Protein AF-A0A435TW73-F1 (afdb_monomer)

pLDDT: mean 95.06, std 5.73, range [57.94, 98.31]

Foldseek 3Di:
DKKWWWWFALDPPDAIKIKIKAADDPDPVRVVVLQVVVSVVVRTPDIDTDDMDDDPDADPDPPRNVNNVCRVVGHTRMDIHHDDD

Secondary structure (DSSP, 8-state):
-EEEEEEEESSTTS--EEEEEEE--SSHHHHHHHHHHHHHHTT-SEEEEEEEEE-SS--SSTTHHHHHHHHHTT--EEEEEEPP-

Structure (mmCIF, N/CA/C/O backbone):
data_AF-A0A435TW73-F1
#
_entry.id   AF-A0A435TW73-F1
#
loop_
_atom_site.group_PDB
_atom_site.id
_atom_site.type_symbol
_atom_site.label_atom_id
_atom_site.label_alt_id
_atom_site.label_comp_id
_atom_site.label_asym_id
_atom_site.label_entity_id
_atom_site.label_seq_id
_atom_site.pdbx_PDB_ins_code
_atom_site.Cartn_x
_atom_site.Cartn_y
_atom_site.Cartn_z
_atom_site.occupancy
_atom_site.B_iso_or_equiv
_atom_site.auth_seq_id
_atom_site.auth_comp_id
_atom_site.auth_asym_id
_atom_site.auth_atom_id
_atom_site.pdbx_PDB_model_num
ATOM 1 N N . VAL A 1 1 ? 4.743 -2.519 -12.170 1.00 95.50 1 VAL A N 1
ATOM 2 C CA . VAL A 1 1 ? 4.112 -1.806 -11.036 1.00 95.50 1 VAL A CA 1
ATOM 3 C C . VAL A 1 1 ? 4.023 -2.802 -9.912 1.00 95.50 1 VAL A C 1
ATOM 5 O O . VAL A 1 1 ? 3.521 -3.895 -10.146 1.00 95.50 1 VAL A O 1
ATOM 8 N N . THR A 1 2 ? 4.536 -2.451 -8.746 1.00 97.75 2 THR A N 1
ATOM 9 C CA . THR A 1 2 ? 4.446 -3.289 -7.555 1.00 97.75 2 THR A CA 1
ATOM 10 C C . THR A 1 2 ? 3.061 -3.111 -6.947 1.00 97.75 2 THR A C 1
ATOM 12 O O . THR A 1 2 ? 2.564 -1.986 -6.845 1.00 97.75 2 THR A O 1
ATOM 15 N N . ILE A 1 3 ? 2.438 -4.217 -6.557 1.00 97.56 3 ILE A N 1
ATOM 16 C CA . ILE A 1 3 ? 1.201 -4.245 -5.787 1.00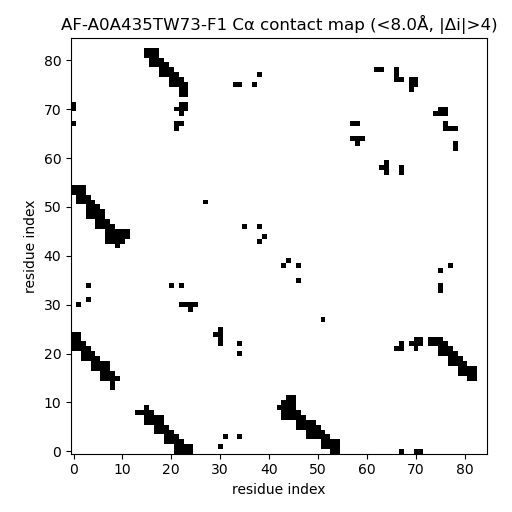 97.56 3 ILE A CA 1
ATOM 17 C C . ILE A 1 3 ? 1.481 -4.838 -4.410 1.00 97.56 3 ILE A C 1
ATOM 19 O O . ILE A 1 3 ? 2.110 -5.888 -4.272 1.00 97.56 3 ILE A O 1
ATOM 23 N N . ILE A 1 4 ? 0.995 -4.154 -3.383 1.00 98.31 4 ILE A N 1
ATOM 24 C CA . ILE A 1 4 ? 1.019 -4.625 -2.006 1.00 98.31 4 ILE A CA 1
ATOM 25 C C . ILE A 1 4 ? -0.423 -4.77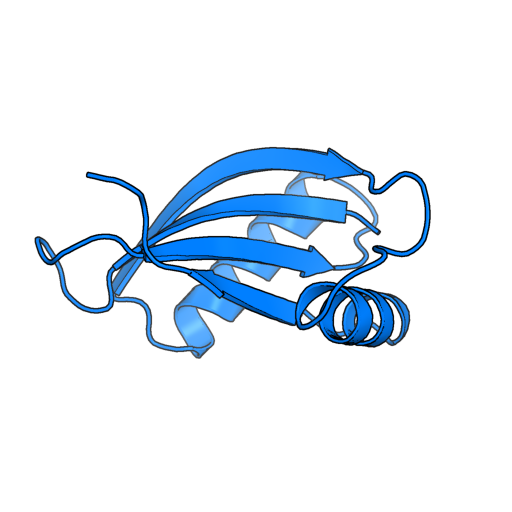7 -1.550 1.00 98.31 4 ILE A C 1
ATOM 27 O O . ILE A 1 4 ? -1.212 -3.840 -1.643 1.00 98.31 4 ILE A O 1
ATOM 31 N N . THR A 1 5 ? -0.766 -5.957 -1.056 1.00 97.69 5 THR A N 1
ATOM 32 C CA . THR A 1 5 ? -2.083 -6.242 -0.486 1.00 97.69 5 THR A CA 1
ATOM 33 C C . THR A 1 5 ? -1.992 -6.264 1.029 1.00 97.69 5 THR A C 1
ATOM 35 O O . THR A 1 5 ? -0.950 -6.605 1.595 1.00 97.69 5 THR A O 1
ATOM 38 N N . GLY A 1 6 ? -3.068 -5.870 1.695 1.00 96.88 6 GLY A N 1
ATOM 39 C CA . GLY A 1 6 ? -3.089 -5.816 3.143 1.00 96.88 6 GLY A CA 1
ATOM 40 C C . GLY A 1 6 ? -4.437 -5.413 3.704 1.00 96.88 6 GLY A C 1
ATOM 41 O O . GLY A 1 6 ? -5.462 -5.393 3.015 1.00 96.88 6 GLY A O 1
ATOM 42 N N . ARG A 1 7 ? -4.410 -5.027 4.975 1.00 96.94 7 ARG A N 1
ATOM 43 C CA . ARG A 1 7 ? -5.552 -4.526 5.733 1.00 96.94 7 ARG A CA 1
ATOM 44 C C . ARG A 1 7 ? -5.186 -3.240 6.457 1.00 96.94 7 ARG A C 1
ATOM 46 O O . ARG A 1 7 ? -4.053 -3.057 6.896 1.00 96.94 7 ARG A O 1
ATOM 53 N N . VAL A 1 8 ? -6.157 -2.346 6.590 1.00 97.38 8 VAL A N 1
ATOM 54 C CA . VAL A 1 8 ? -5.999 -1.056 7.271 1.00 97.38 8 VAL A CA 1
ATOM 55 C C . VAL A 1 8 ? -7.142 -0.800 8.237 1.00 97.38 8 VAL A C 1
ATOM 57 O O . VAL A 1 8 ? -8.267 -1.261 8.044 1.00 97.38 8 VAL A O 1
ATOM 60 N N . TRP A 1 9 ? -6.858 -0.028 9.281 1.00 96.56 9 TRP A N 1
ATOM 61 C CA . TRP A 1 9 ? -7.828 0.346 10.300 1.00 96.56 9 TRP A CA 1
ATOM 62 C C . TRP A 1 9 ? -7.834 1.856 10.475 1.00 96.56 9 TRP A C 1
ATOM 64 O O . TRP A 1 9 ? -6.839 2.452 10.877 1.00 96.56 9 TRP A O 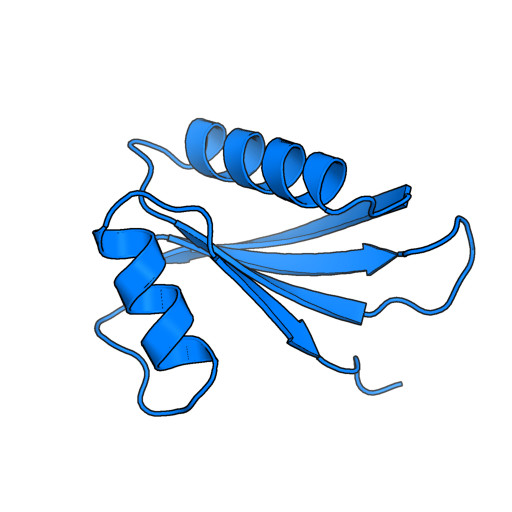1
ATOM 74 N N . LYS A 1 10 ? -8.990 2.493 10.270 1.00 93.62 10 LYS A N 1
ATOM 75 C CA . LYS A 1 10 ? -9.166 3.933 10.552 1.00 93.62 10 LYS A CA 1
ATOM 76 C C . LYS A 1 10 ? -9.092 4.263 12.046 1.00 93.62 10 LYS A C 1
ATOM 78 O O . LYS A 1 10 ? -8.850 5.403 12.426 1.00 93.62 10 LYS A O 1
ATOM 83 N N . LYS A 1 11 ? -9.357 3.279 12.910 1.00 93.50 11 LYS A N 1
ATOM 84 C CA . LYS A 1 11 ? -9.293 3.398 14.371 1.00 93.50 11 LYS A CA 1
ATOM 85 C C . LYS A 1 11 ? -8.796 2.086 14.958 1.00 93.50 11 LYS A C 1
ATOM 87 O O . LYS A 1 11 ? -9.220 1.020 14.517 1.00 93.50 11 LYS A O 1
ATOM 92 N N . LYS A 1 12 ? -7.970 2.179 15.997 1.00 88.62 12 LYS A N 1
ATOM 93 C CA . LYS A 1 12 ? -7.455 1.025 16.737 1.00 88.62 12 LYS A CA 1
ATOM 94 C C . LYS A 1 12 ? -8.589 0.120 17.230 1.00 88.62 12 LYS A C 1
ATOM 96 O O . LYS A 1 12 ? -9.508 0.598 17.896 1.00 88.62 12 LYS A O 1
ATOM 101 N N . GLY A 1 13 ? -8.520 -1.169 16.894 1.00 86.06 13 GLY A N 1
ATOM 102 C CA . GLY A 1 13 ? -9.541 -2.168 17.241 1.00 86.06 13 GLY A CA 1
ATOM 103 C C . GLY A 1 13 ? -10.865 -2.050 16.470 1.00 86.06 13 GLY A C 1
ATOM 104 O O . GLY A 1 13 ? -11.856 -2.653 16.877 1.00 86.06 13 GLY A O 1
ATOM 105 N N . GLY A 1 14 ? -10.912 -1.253 15.396 1.00 90.12 14 GLY A N 1
ATOM 106 C CA . GLY A 1 14 ? -12.077 -1.134 14.514 1.00 90.12 14 GLY A CA 1
ATOM 107 C C . GLY A 1 14 ? -12.219 -2.288 13.512 1.00 90.12 14 GLY A C 1
ATOM 108 O O . GLY A 1 14 ? -11.475 -3.267 13.548 1.00 90.12 14 GLY A O 1
ATOM 109 N N . LYS A 1 15 ? -13.171 -2.151 12.578 1.00 92.38 15 LYS A N 1
ATOM 110 C CA . LYS A 1 15 ? -13.306 -3.070 11.437 1.00 92.38 15 LYS A CA 1
A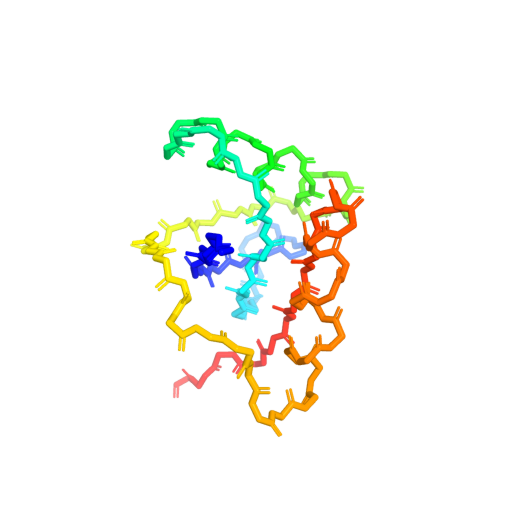TOM 111 C C . LYS A 1 15 ? -12.146 -2.831 10.451 1.00 92.38 15 LYS A C 1
ATOM 113 O O . LYS A 1 15 ? -11.911 -1.664 10.127 1.00 92.38 15 LYS A O 1
ATOM 118 N N . PRO A 1 16 ? -11.453 -3.883 9.979 1.00 94.62 16 PRO A N 1
ATOM 119 C CA . PRO A 1 16 ? -10.473 -3.745 8.909 1.00 94.62 16 PRO A CA 1
ATOM 120 C C . PRO A 1 16 ? -11.145 -3.440 7.567 1.00 94.62 16 PRO A C 1
ATOM 122 O O . PRO A 1 16 ? -12.217 -3.969 7.263 1.00 94.62 16 PRO A O 1
ATOM 125 N N . GLU A 1 17 ? -10.468 -2.643 6.750 1.00 96.31 17 GLU A N 1
ATOM 126 C CA . GLU A 1 17 ? -10.720 -2.494 5.315 1.00 96.31 17 GLU A CA 1
ATOM 127 C C . GLU A 1 17 ? -9.572 -3.176 4.558 1.00 96.31 17 GLU A C 1
ATOM 129 O O . GLU A 1 17 ? -8.418 -3.118 4.988 1.00 96.31 17 GLU A O 1
ATOM 134 N N . GLY A 1 18 ? -9.885 -3.859 3.459 1.00 96.94 18 GLY A N 1
ATOM 135 C CA . GLY A 1 18 ? -8.882 -4.429 2.570 1.00 96.94 18 GLY A CA 1
ATOM 136 C C . GLY A 1 18 ? -8.234 -3.302 1.790 1.00 96.94 18 GLY A C 1
ATOM 137 O O . GLY A 1 18 ? -8.907 -2.330 1.439 1.00 96.94 18 GLY A O 1
ATOM 138 N N . VAL A 1 19 ? -6.933 -3.409 1.545 1.00 97.56 19 VAL A N 1
ATOM 139 C CA . VAL A 1 19 ? -6.194 -2.405 0.789 1.00 97.56 19 VAL A CA 1
ATOM 140 C C . VAL A 1 19 ? -5.310 -3.052 -0.260 1.00 97.56 19 VAL A C 1
ATOM 142 O O . VAL A 1 19 ? -4.622 -4.035 0.011 1.00 97.56 19 VAL A O 1
ATOM 145 N N . HIS A 1 20 ? -5.308 -2.470 -1.454 1.00 98.00 20 HIS A N 1
ATOM 146 C CA . HIS A 1 20 ? -4.264 -2.654 -2.448 1.00 98.00 20 HIS A CA 1
ATOM 147 C C . HIS A 1 20 ? -3.523 -1.332 -2.616 1.00 98.00 20 HIS A C 1
ATOM 149 O O . HIS A 1 20 ? -4.133 -0.303 -2.905 1.00 98.00 20 HIS A O 1
ATOM 155 N N . VAL A 1 21 ? -2.208 -1.363 -2.451 1.00 98.12 21 VAL A N 1
ATOM 156 C CA . VAL A 1 21 ? -1.326 -0.233 -2.722 1.00 98.12 21 VAL A CA 1
ATOM 157 C C . VAL A 1 21 ? -0.565 -0.526 -4.003 1.00 98.12 21 VAL A C 1
ATOM 159 O O . VAL A 1 21 ? 0.096 -1.558 -4.103 1.00 98.12 21 VAL A O 1
ATOM 162 N N . MET A 1 22 ? -0.659 0.370 -4.979 1.00 98.12 22 MET A N 1
ATOM 163 C CA . MET A 1 22 ? 0.067 0.291 -6.242 1.00 98.12 22 MET A CA 1
ATOM 164 C C . MET A 1 22 ? 1.096 1.410 -6.310 1.00 98.12 22 MET A C 1
ATOM 166 O O . MET A 1 22 ? 0.781 2.572 -6.058 1.00 98.12 22 MET A O 1
ATOM 170 N N . LEU A 1 23 ? 2.334 1.054 -6.638 1.00 98.31 23 LEU A N 1
ATOM 171 C CA . LEU A 1 23 ? 3.437 2.000 -6.766 1.00 98.31 23 LEU A CA 1
ATOM 172 C C . LEU A 1 23 ? 4.564 1.434 -7.635 1.00 98.31 23 LEU A C 1
ATOM 174 O O . LEU A 1 23 ? 4.634 0.236 -7.905 1.00 98.31 23 LEU A O 1
ATOM 178 N N . VAL A 1 24 ? 5.482 2.297 -8.058 1.00 97.62 24 VAL A N 1
ATOM 179 C CA . VAL A 1 24 ? 6.764 1.889 -8.651 1.00 97.62 24 VAL A CA 1
ATOM 180 C C . VAL A 1 24 ? 7.876 2.153 -7.647 1.00 97.62 24 VAL A C 1
ATOM 182 O O . VAL A 1 24 ? 8.035 3.284 -7.190 1.00 97.62 24 VAL A O 1
ATOM 185 N N . ALA A 1 25 ? 8.660 1.131 -7.316 1.00 96.50 25 ALA A N 1
ATOM 186 C CA . ALA A 1 25 ? 9.805 1.218 -6.416 1.00 96.50 25 ALA A CA 1
ATOM 187 C C . ALA A 1 25 ? 10.994 0.410 -6.974 1.00 96.50 25 ALA A C 1
ATOM 189 O O . ALA A 1 25 ? 10.780 -0.497 -7.777 1.00 96.50 25 ALA A O 1
ATOM 190 N N . PRO A 1 26 ? 12.242 0.748 -6.597 1.00 95.75 26 PRO A N 1
ATOM 191 C CA . PRO A 1 26 ? 13.431 0.028 -7.063 1.00 95.75 26 PRO A CA 1
ATOM 192 C C . PRO A 1 26 ? 13.596 -1.370 -6.443 1.00 95.75 26 PRO A C 1
ATOM 194 O O . PRO A 1 26 ? 14.294 -2.203 -7.017 1.00 95.75 26 PRO A O 1
ATOM 197 N N . ASP A 1 27 ? 12.980 -1.609 -5.286 1.00 96.44 27 ASP A N 1
ATOM 198 C CA . ASP A 1 27 ? 13.048 -2.845 -4.511 1.00 96.44 27 ASP A CA 1
ATOM 199 C C . ASP A 1 27 ? 11.856 -2.934 -3.542 1.00 96.44 27 ASP A C 1
ATOM 201 O O . ASP A 1 27 ? 11.162 -1.939 -3.289 1.00 96.44 27 ASP A O 1
ATOM 205 N N . ASP A 1 28 ? 11.638 -4.131 -2.997 1.00 97.44 28 ASP A N 1
ATOM 206 C CA . ASP A 1 28 ? 10.527 -4.434 -2.091 1.00 97.44 28 ASP A CA 1
ATOM 207 C C . ASP A 1 28 ? 10.582 -3.616 -0.793 1.00 97.44 28 ASP A C 1
ATOM 209 O O . ASP A 1 28 ? 9.547 -3.137 -0.325 1.00 97.44 28 ASP A O 1
ATOM 213 N N . ASP A 1 29 ? 11.772 -3.384 -0.231 1.00 97.06 29 ASP A N 1
ATOM 214 C CA . ASP A 1 29 ? 11.937 -2.615 1.012 1.00 97.06 29 ASP A CA 1
ATOM 215 C C . ASP A 1 29 ? 11.480 -1.161 0.820 1.00 97.06 29 ASP A C 1
ATOM 217 O O . ASP A 1 29 ? 10.745 -0.592 1.638 1.00 97.06 29 ASP A O 1
ATOM 221 N N . SER A 1 30 ? 11.872 -0.560 -0.303 1.00 97.00 30 SER A N 1
ATOM 222 C CA . SER A 1 30 ? 11.452 0.775 -0.721 1.00 97.00 30 SER A CA 1
ATOM 223 C C . SER A 1 30 ? 9.950 0.831 -1.002 1.00 97.00 30 SER A C 1
ATOM 225 O O . SER A 1 30 ? 9.305 1.829 -0.666 1.00 97.00 30 SER A O 1
ATOM 227 N N . ALA A 1 31 ? 9.379 -0.227 -1.587 1.00 97.75 31 ALA A N 1
ATOM 228 C CA . ALA A 1 31 ? 7.946 -0.327 -1.842 1.00 97.75 31 ALA A CA 1
ATOM 229 C C . ALA A 1 31 ? 7.146 -0.348 -0.529 1.00 97.75 31 ALA A C 1
ATOM 231 O O . ALA A 1 31 ? 6.249 0.474 -0.328 1.00 97.75 31 ALA A O 1
ATOM 232 N N . VAL A 1 32 ? 7.525 -1.234 0.396 1.00 97.44 32 VAL A N 1
ATOM 233 C CA . VAL A 1 32 ? 6.907 -1.372 1.722 1.00 97.44 32 VAL A CA 1
ATOM 234 C C . VAL A 1 32 ? 6.971 -0.057 2.487 1.00 97.44 32 VAL A C 1
ATOM 236 O O . VAL A 1 32 ? 5.956 0.411 3.004 1.00 97.44 32 VAL A O 1
ATOM 239 N N . ARG A 1 33 ? 8.145 0.582 2.524 1.00 97.69 33 ARG A N 1
ATOM 240 C CA . ARG A 1 33 ? 8.320 1.856 3.223 1.00 97.69 33 ARG A CA 1
ATOM 241 C C . ARG A 1 33 ? 7.382 2.934 2.685 1.00 97.69 33 ARG A C 1
ATOM 243 O O . ARG A 1 33 ? 6.685 3.576 3.467 1.00 97.69 33 ARG A O 1
ATOM 250 N N . ARG A 1 34 ? 7.350 3.124 1.364 1.00 98.00 34 ARG A N 1
ATOM 251 C CA . ARG A 1 34 ? 6.507 4.144 0.723 1.00 98.00 34 ARG A CA 1
ATOM 252 C C . ARG A 1 34 ? 5.020 3.871 0.925 1.00 98.00 34 ARG A C 1
ATOM 254 O O . ARG A 1 34 ? 4.262 4.809 1.157 1.00 98.00 34 ARG A O 1
ATOM 261 N N . ALA A 1 35 ? 4.611 2.605 0.875 1.00 98.00 35 ALA A N 1
ATOM 262 C CA . ALA A 1 35 ? 3.236 2.214 1.155 1.00 98.00 35 ALA A CA 1
ATOM 263 C C . ALA A 1 35 ? 2.835 2.568 2.593 1.00 98.00 35 ALA A C 1
ATOM 265 O O . ALA A 1 35 ? 1.822 3.231 2.794 1.00 98.00 35 ALA A O 1
ATOM 266 N N . LEU A 1 36 ? 3.650 2.207 3.590 1.00 97.75 36 LEU A N 1
ATOM 267 C CA . LEU A 1 36 ? 3.376 2.532 4.995 1.00 97.75 36 LEU A CA 1
ATOM 268 C C . LEU A 1 36 ? 3.344 4.045 5.253 1.00 97.75 36 LEU A C 1
ATOM 270 O O . LEU A 1 36 ? 2.456 4.521 5.958 1.00 97.75 36 LEU A O 1
ATOM 274 N N . GLU A 1 37 ? 4.276 4.805 4.671 1.00 97.56 37 GLU A N 1
ATOM 275 C CA . GLU A 1 37 ? 4.299 6.272 4.771 1.00 97.56 37 GLU A CA 1
ATOM 276 C C . GLU A 1 37 ? 3.024 6.895 4.174 1.00 97.56 37 GLU A C 1
ATOM 278 O O . GLU A 1 37 ? 2.421 7.773 4.792 1.00 97.56 37 GLU A O 1
ATOM 283 N N . SER A 1 38 ? 2.571 6.405 3.017 1.00 97.75 38 SER A N 1
ATOM 284 C CA . SER A 1 38 ? 1.345 6.879 2.366 1.00 97.75 38 SER A CA 1
ATOM 285 C C . SER A 1 38 ? 0.089 6.509 3.158 1.00 97.75 38 SER A C 1
ATOM 287 O O . SER A 1 38 ? -0.759 7.367 3.379 1.00 97.75 38 SER A O 1
ATOM 289 N N . LEU A 1 39 ? -0.010 5.279 3.671 1.00 97.25 39 LEU A N 1
ATOM 290 C CA . LEU A 1 39 ? -1.127 4.856 4.523 1.00 97.25 39 LEU A CA 1
ATOM 291 C C . LEU A 1 39 ? -1.202 5.678 5.821 1.00 97.25 39 LEU A C 1
ATOM 293 O O . LEU A 1 39 ? -2.285 6.061 6.263 1.00 97.25 39 LEU A O 1
ATOM 297 N N . ALA A 1 40 ? -0.057 5.998 6.424 1.00 96.44 40 ALA A N 1
ATOM 298 C CA . ALA A 1 40 ? -0.016 6.882 7.583 1.00 96.44 40 ALA A CA 1
ATOM 299 C C . ALA A 1 40 ? -0.457 8.315 7.229 1.00 96.44 40 ALA A C 1
ATOM 301 O O . ALA A 1 40 ? -1.192 8.934 8.000 1.00 96.44 40 ALA A O 1
ATOM 302 N N . ALA A 1 41 ? -0.049 8.833 6.064 1.00 96.88 41 ALA A N 1
ATOM 303 C CA . ALA A 1 41 ? -0.450 10.155 5.579 1.00 96.88 41 ALA A CA 1
ATOM 304 C C . ALA A 1 41 ? -1.959 10.254 5.283 1.00 96.88 41 ALA A C 1
ATOM 306 O O . ALA A 1 41 ? -2.563 11.286 5.568 1.00 96.88 41 ALA A O 1
ATOM 307 N N . GLU A 1 42 ? -2.578 9.168 4.809 1.00 95.31 42 GLU A N 1
ATOM 308 C CA . GLU A 1 42 ? -4.037 9.040 4.642 1.00 95.31 42 GLU A CA 1
ATOM 309 C C . GLU A 1 42 ? -4.803 8.972 5.980 1.00 95.31 42 GLU A C 1
ATOM 311 O O . GLU A 1 42 ? -6.030 9.071 6.019 1.00 95.31 42 GLU A O 1
ATOM 316 N N . GLY A 1 43 ? -4.095 8.826 7.104 1.00 95.94 43 GLY A N 1
ATOM 317 C CA . GLY A 1 43 ? -4.683 8.846 8.442 1.00 95.94 43 GLY A CA 1
ATOM 318 C C . GLY A 1 43 ? -5.172 7.488 8.945 1.00 95.94 43 GLY A C 1
ATOM 319 O O . GLY A 1 43 ? -5.970 7.443 9.888 1.00 95.94 43 GLY A O 1
ATOM 320 N N . TYR A 1 44 ? -4.707 6.379 8.362 1.00 96.44 44 TYR A N 1
ATOM 321 C CA . TYR A 1 44 ? -4.943 5.058 8.944 1.00 96.44 44 TYR A CA 1
ATOM 322 C C . TYR A 1 44 ? -4.197 4.922 10.277 1.00 96.44 44 TYR A C 1
ATOM 324 O O . TYR A 1 44 ? -3.032 5.293 10.411 1.00 96.44 44 TYR A O 1
ATOM 332 N N . ALA A 1 45 ? -4.887 4.389 11.285 1.00 95.56 45 ALA A N 1
ATOM 333 C CA . ALA A 1 45 ? -4.341 4.189 12.622 1.00 95.56 45 ALA A CA 1
ATOM 334 C C . ALA A 1 45 ? -3.424 2.960 12.693 1.00 95.56 45 ALA A C 1
ATOM 336 O O . ALA A 1 45 ? -2.445 2.970 13.435 1.00 95.56 45 ALA A O 1
ATOM 337 N N . GLU A 1 46 ? -3.762 1.904 11.950 1.00 95.38 46 GLU A N 1
ATOM 338 C CA . GLU A 1 46 ? -2.982 0.669 11.843 1.00 95.38 46 GLU A CA 1
ATOM 339 C C . GLU A 1 46 ? -3.032 0.167 10.392 1.00 95.38 46 GLU A C 1
ATOM 341 O O . GLU A 1 46 ? -4.033 0.364 9.695 1.00 95.38 46 GLU A O 1
ATOM 346 N N . ALA A 1 47 ? -1.953 -0.476 9.947 1.00 96.38 47 ALA A N 1
ATOM 347 C CA . ALA A 1 47 ? -1.837 -1.121 8.645 1.00 96.38 47 ALA A CA 1
ATOM 348 C C . ALA A 1 47 ? -1.065 -2.436 8.796 1.00 96.38 47 ALA A C 1
ATOM 350 O O . ALA A 1 47 ? -0.052 -2.488 9.493 1.00 96.38 47 ALA A O 1
ATOM 351 N N . GLU A 1 48 ? -1.539 -3.481 8.130 1.00 96.31 48 GLU A N 1
ATOM 352 C CA . GLU A 1 48 ? -0.923 -4.804 8.076 1.00 96.31 48 GLU A CA 1
ATOM 353 C C . GLU A 1 48 ? -0.766 -5.177 6.603 1.00 96.31 48 GLU A C 1
ATOM 355 O O . GLU A 1 48 ? -1.747 -5.201 5.864 1.00 96.31 48 GLU A O 1
ATOM 360 N N . LEU A 1 49 ? 0.471 -5.397 6.161 1.00 96.69 49 LEU A N 1
ATOM 361 C CA . LEU A 1 49 ? 0.772 -5.776 4.783 1.00 96.69 49 LEU A CA 1
ATOM 362 C C . LEU A 1 49 ? 0.895 -7.299 4.719 1.00 96.69 49 LEU A C 1
ATOM 364 O O . LEU A 1 49 ? 1.686 -7.881 5.458 1.00 96.69 49 LEU A O 1
ATOM 368 N N . ASP A 1 50 ? 0.110 -7.922 3.846 1.00 95.44 50 ASP A N 1
ATOM 369 C CA . ASP A 1 50 ? -0.037 -9.375 3.759 1.00 95.44 50 ASP A CA 1
ATOM 370 C C . ASP A 1 50 ? 0.867 -9.968 2.663 1.00 95.44 50 ASP A C 1
ATOM 372 O O . ASP A 1 50 ? 1.558 -10.963 2.884 1.00 95.44 50 ASP A O 1
ATOM 376 N N . GLN A 1 51 ? 0.893 -9.348 1.478 1.00 96.81 51 GLN A N 1
ATOM 377 C CA . GLN A 1 51 ? 1.666 -9.834 0.332 1.00 96.81 51 GLN A CA 1
ATOM 378 C C . GLN A 1 51 ? 2.167 -8.681 -0.540 1.00 96.81 51 GLN A C 1
ATOM 380 O O . GLN A 1 51 ? 1.456 -7.699 -0.745 1.00 96.81 51 GLN A O 1
ATOM 385 N N . ILE A 1 52 ? 3.363 -8.851 -1.104 1.00 97.50 52 ILE A N 1
ATOM 386 C CA . ILE A 1 52 ? 3.952 -8.005 -2.145 1.00 97.50 52 ILE A CA 1
ATOM 387 C C . ILE A 1 52 ? 4.153 -8.819 -3.428 1.00 97.50 52 ILE A C 1
ATOM 389 O O . ILE A 1 52 ? 4.433 -10.020 -3.376 1.00 97.50 52 ILE A O 1
ATOM 393 N N . GLY A 1 53 ? 3.984 -8.175 -4.577 1.00 96.56 53 GLY A N 1
ATOM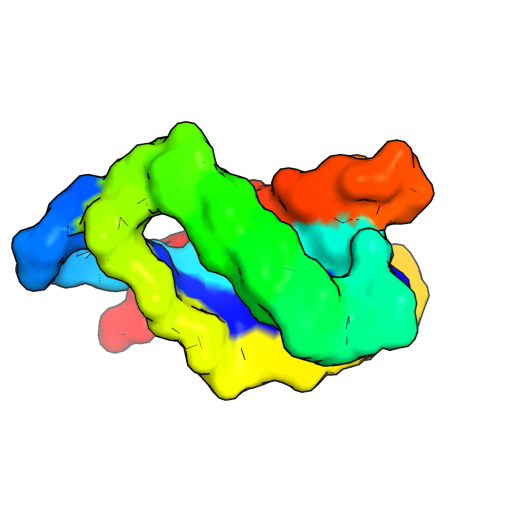 394 C CA . GLY A 1 53 ? 4.297 -8.754 -5.875 1.00 96.56 53 GLY A CA 1
ATOM 395 C C . GLY A 1 53 ? 4.262 -7.721 -6.991 1.00 96.56 53 GLY A C 1
ATOM 396 O O . GLY A 1 53 ? 3.972 -6.546 -6.766 1.00 96.56 53 GLY A O 1
ATOM 397 N N . ASP A 1 54 ? 4.526 -8.172 -8.210 1.00 96.06 54 ASP A N 1
ATOM 398 C CA . ASP A 1 54 ? 4.479 -7.337 -9.404 1.00 96.06 54 ASP A CA 1
ATOM 399 C C . ASP A 1 54 ? 3.235 -7.628 -10.238 1.00 96.06 54 ASP A C 1
ATOM 401 O O . ASP A 1 54 ? 2.844 -8.776 -10.452 1.00 96.06 54 ASP A O 1
ATOM 405 N N . MET A 1 55 ? 2.625 -6.557 -10.733 1.00 94.12 55 MET A N 1
ATOM 406 C CA . MET A 1 55 ? 1.529 -6.616 -11.690 1.0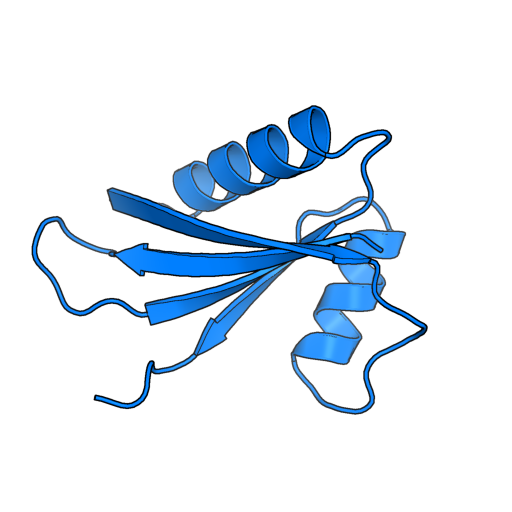0 94.12 55 MET A CA 1
ATOM 407 C C . MET A 1 55 ? 2.045 -7.042 -13.067 1.00 94.12 55 MET A C 1
ATOM 409 O O . MET A 1 55 ? 2.933 -6.389 -13.625 1.00 94.12 55 MET A O 1
ATOM 413 N N . ASP A 1 56 ? 1.426 -8.070 -13.646 1.00 91.81 56 ASP A N 1
ATOM 414 C CA . ASP A 1 56 ? 1.670 -8.499 -15.025 1.00 91.81 56 ASP A CA 1
ATOM 415 C C . ASP A 1 56 ? 0.724 -7.763 -15.988 1.00 91.81 56 ASP A C 1
ATOM 417 O O . ASP A 1 56 ? -0.294 -8.286 -16.436 1.00 91.81 56 ASP A O 1
ATOM 421 N N . GLY A 1 57 ? 1.033 -6.490 -16.244 1.00 91.38 57 GLY A N 1
ATOM 422 C CA . GLY A 1 57 ? 0.245 -5.618 -17.118 1.00 91.3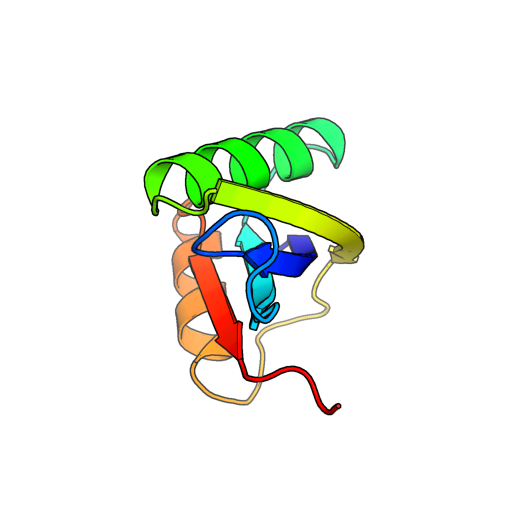8 57 GLY A CA 1
ATOM 423 C C . GLY A 1 57 ? -0.778 -4.733 -16.399 1.00 91.38 57 GLY A C 1
ATOM 424 O O . GLY A 1 57 ? -0.816 -4.646 -15.171 1.00 91.38 57 GLY A O 1
ATOM 425 N N . ILE A 1 58 ? -1.556 -4.001 -17.200 1.00 94.12 58 ILE A N 1
ATOM 426 C CA . ILE A 1 58 ? -2.574 -3.051 -16.728 1.00 94.12 58 ILE A CA 1
ATOM 427 C C . ILE A 1 58 ? -3.813 -3.849 -16.269 1.00 94.12 58 ILE A C 1
ATOM 429 O O . ILE A 1 58 ? -4.215 -4.756 -16.994 1.00 94.12 58 ILE A O 1
ATOM 433 N N . PRO A 1 59 ? -4.426 -3.529 -15.111 1.00 94.50 59 PRO A N 1
ATOM 434 C CA . PRO A 1 59 ? -5.710 -4.099 -14.695 1.00 94.50 59 PRO A CA 1
ATOM 435 C C . PRO A 1 59 ? -6.849 -3.824 -15.685 1.00 94.50 59 PRO A C 1
ATOM 437 O O . PRO A 1 59 ? -6.810 -2.839 -16.415 1.00 94.50 59 PRO A O 1
ATOM 440 N N . ASP A 1 60 ? -7.911 -4.628 -15.624 1.00 93.31 60 ASP A N 1
ATOM 441 C CA . ASP A 1 60 ? -9.081 -4.482 -16.506 1.00 93.31 60 ASP A CA 1
ATOM 442 C C . ASP A 1 60 ? -10.256 -3.713 -15.873 1.00 93.31 60 ASP A C 1
ATOM 444 O O . ASP A 1 60 ? -11.215 -3.368 -16.566 1.00 93.31 60 ASP A O 1
ATOM 448 N N . GLU A 1 61 ? -10.207 -3.435 -14.564 1.00 93.75 61 GLU A N 1
ATOM 449 C CA . GLU A 1 61 ? -11.330 -2.860 -13.812 1.00 93.75 61 GLU A CA 1
ATOM 450 C C . GLU A 1 61 ? -10.942 -1.609 -13.012 1.00 93.75 61 GLU A C 1
ATOM 452 O O . GLU A 1 61 ? -9.823 -1.470 -12.514 1.00 93.75 61 GLU A O 1
ATOM 457 N N . GLU A 1 62 ? -11.898 -0.689 -12.862 1.00 93.94 62 GLU A N 1
ATOM 458 C CA . GLU A 1 62 ? -11.789 0.437 -11.930 1.00 93.94 62 GLU A CA 1
ATOM 459 C C . GLU A 1 62 ? -12.138 -0.007 -10.499 1.00 93.94 62 GLU A C 1
ATOM 461 O O . GLU A 1 62 ? -13.039 -0.832 -10.321 1.00 93.94 62 GLU A O 1
ATOM 466 N N . PRO A 1 63 ? -11.493 0.560 -9.462 1.00 95.69 63 PRO A N 1
ATOM 467 C CA . PRO A 1 63 ? -10.550 1.692 -9.493 1.00 95.69 63 PRO A CA 1
ATOM 468 C C . PRO A 1 63 ? -9.080 1.320 -9.802 1.00 95.69 63 PRO A C 1
ATOM 470 O O . PRO A 1 63 ? -8.189 2.169 -9.734 1.00 95.69 63 PRO A O 1
ATOM 473 N N . HIS A 1 64 ? -8.786 0.050 -10.094 1.00 95.88 64 HIS A N 1
ATOM 474 C CA . HIS A 1 64 ? -7.417 -0.457 -10.242 1.00 95.88 64 HIS A CA 1
ATOM 475 C C . HIS A 1 64 ? -6.715 0.058 -11.500 1.00 95.88 64 HIS A C 1
ATOM 477 O O . HIS A 1 64 ? -5.509 0.288 -11.444 1.00 95.88 64 HIS A O 1
ATOM 483 N N . ILE A 1 65 ? -7.439 0.299 -12.600 1.00 97.00 65 ILE A N 1
ATOM 484 C CA . ILE A 1 65 ? -6.889 0.972 -13.791 1.00 97.00 65 ILE A CA 1
ATOM 485 C C . ILE A 1 65 ? -6.299 2.330 -13.403 1.00 97.00 65 ILE A C 1
ATOM 487 O O . ILE A 1 65 ? -5.124 2.589 -13.672 1.00 97.00 65 ILE A O 1
ATOM 491 N N . SER A 1 66 ? -7.093 3.178 -12.742 1.00 96.81 66 SER A N 1
ATOM 492 C CA . SER A 1 66 ? -6.656 4.511 -12.318 1.00 96.81 66 SER A CA 1
ATOM 493 C C . SER A 1 66 ? -5.468 4.446 -11.355 1.00 96.81 66 SER A C 1
ATOM 495 O O . SER A 1 66 ? -4.492 5.178 -11.523 1.00 96.81 66 SER A O 1
ATOM 497 N N . ALA A 1 67 ? -5.502 3.525 -10.389 1.00 97.38 67 ALA A N 1
ATOM 498 C CA . ALA A 1 67 ? -4.401 3.329 -9.447 1.00 97.38 67 ALA A CA 1
ATOM 499 C C . ALA A 1 67 ? -3.103 2.864 -10.134 1.00 97.38 67 ALA A C 1
ATOM 501 O O . ALA A 1 67 ? -2.011 3.301 -9.776 1.00 97.38 67 ALA A O 1
ATOM 502 N N . PHE A 1 68 ? -3.204 2.008 -11.151 1.00 97.12 68 PHE A N 1
ATOM 503 C CA . PHE A 1 68 ? -2.047 1.572 -1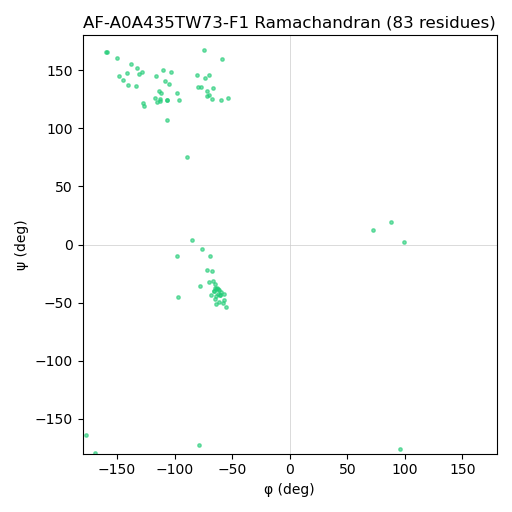1.924 1.00 97.12 68 PHE A CA 1
ATOM 504 C C . PHE A 1 68 ? -1.418 2.728 -12.713 1.00 97.12 68 PHE A C 1
ATOM 506 O O . PHE A 1 68 ? -0.193 2.832 -12.770 1.00 97.12 68 PHE A O 1
ATOM 513 N N . GLN A 1 69 ? -2.236 3.610 -13.298 1.00 97.06 69 GLN A N 1
ATOM 514 C CA . GLN A 1 69 ? -1.738 4.796 -14.003 1.00 97.06 69 GLN A CA 1
ATOM 515 C C . GLN A 1 69 ? -1.042 5.772 -13.047 1.00 97.06 69 GLN A C 1
ATOM 517 O O . GLN A 1 69 ? 0.092 6.159 -13.317 1.00 97.06 69 GLN A O 1
ATOM 522 N N . GLY A 1 70 ? -1.647 6.085 -11.895 1.00 97.38 70 GLY A N 1
ATOM 523 C CA . GLY A 1 70 ? -1.009 6.937 -10.881 1.00 97.38 70 GLY A CA 1
ATOM 524 C C . GLY A 1 70 ? 0.341 6.376 -10.419 1.00 97.38 70 GLY A C 1
ATOM 525 O O . GLY A 1 70 ? 1.341 7.092 -10.361 1.00 97.38 70 GLY A O 1
ATOM 526 N N . ALA A 1 71 ? 0.420 5.059 -10.205 1.00 97.19 71 ALA A N 1
ATOM 527 C CA . ALA A 1 71 ? 1.675 4.389 -9.877 1.00 97.19 71 ALA A CA 1
ATOM 528 C C . ALA A 1 71 ? 2.756 4.553 -10.963 1.00 97.19 71 ALA A C 1
ATOM 530 O O . ALA A 1 71 ? 3.925 4.769 -10.633 1.00 97.19 71 ALA A O 1
ATOM 531 N N . LEU A 1 72 ? 2.392 4.463 -12.249 1.00 96.44 72 LEU A N 1
ATOM 532 C CA . LEU A 1 72 ? 3.314 4.702 -13.369 1.00 96.44 72 LEU A CA 1
ATOM 533 C C . LEU A 1 72 ? 3.783 6.160 -13.452 1.00 96.44 72 LEU A C 1
ATOM 535 O O . LEU A 1 72 ? 4.918 6.408 -13.859 1.00 96.44 72 LEU A O 1
ATOM 539 N N . GLU A 1 73 ? 2.944 7.106 -13.037 1.00 96.81 73 GLU A N 1
ATOM 540 C CA . GLU A 1 73 ? 3.287 8.530 -12.923 1.00 96.81 73 GLU A CA 1
ATOM 541 C C . GLU A 1 73 ? 4.158 8.836 -11.688 1.00 96.81 73 GLU A C 1
ATOM 543 O O . GLU A 1 73 ? 4.663 9.948 -11.530 1.00 96.81 73 GLU A O 1
ATOM 548 N N . GLY A 1 74 ? 4.417 7.827 -10.848 1.00 95.25 74 GLY A N 1
ATOM 549 C CA . GLY A 1 74 ? 5.293 7.901 -9.678 1.00 95.25 74 GLY A CA 1
ATOM 550 C C . GLY A 1 74 ? 4.556 8.092 -8.353 1.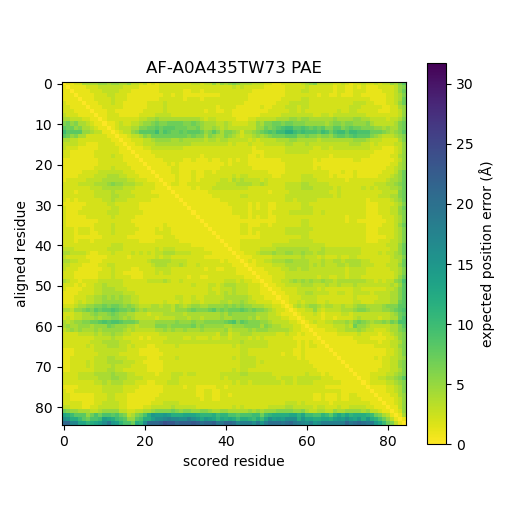00 95.25 74 GLY A C 1
ATOM 551 O O . GLY A 1 74 ? 5.209 8.167 -7.305 1.00 95.25 74 GLY A O 1
ATOM 552 N N . GLU A 1 75 ? 3.225 8.132 -8.377 1.00 96.75 75 GLU A N 1
ATOM 553 C CA . GLU A 1 75 ? 2.392 8.241 -7.184 1.00 96.75 75 GLU A CA 1
ATOM 554 C C . GLU A 1 75 ? 2.332 6.919 -6.401 1.00 96.75 75 GLU A C 1
ATOM 556 O O . GLU A 1 75 ? 2.758 5.855 -6.859 1.00 96.75 75 GLU A O 1
ATOM 561 N N . VAL A 1 76 ? 1.823 7.000 -5.171 1.00 97.88 76 VAL A N 1
ATOM 562 C CA . VAL A 1 76 ? 1.413 5.829 -4.392 1.00 97.88 76 VAL A CA 1
ATOM 563 C C . VAL A 1 76 ? -0.106 5.824 -4.393 1.00 97.88 76 VAL A C 1
ATOM 565 O O . VAL A 1 76 ? -0.729 6.667 -3.753 1.00 97.88 76 VAL A O 1
ATOM 568 N N . SER A 1 77 ? -0.702 4.903 -5.141 1.00 98.00 77 SER A N 1
ATOM 569 C CA . SER A 1 77 ? -2.152 4.826 -5.292 1.00 98.00 77 SER A CA 1
ATOM 570 C C . SER A 1 77 ? -2.729 3.772 -4.354 1.00 98.00 77 SER A C 1
ATOM 572 O O . SER A 1 77 ? -2.249 2.640 -4.303 1.00 98.00 77 SER A O 1
ATOM 574 N N . ILE A 1 78 ? -3.768 4.143 -3.607 1.00 97.69 78 ILE A N 1
ATOM 575 C CA . ILE A 1 78 ? -4.393 3.301 -2.585 1.00 97.69 78 ILE A CA 1
ATOM 576 C C . ILE A 1 78 ? -5.827 2.989 -3.006 1.00 97.69 78 ILE A C 1
ATOM 578 O O . ILE A 1 78 ? -6.641 3.890 -3.194 1.00 97.69 78 ILE A O 1
ATOM 582 N N . VAL A 1 79 ? -6.148 1.703 -3.109 1.00 97.12 79 VAL A N 1
ATOM 583 C CA . VAL A 1 79 ? -7.501 1.199 -3.354 1.00 97.12 79 VAL A CA 1
ATOM 584 C C . VAL A 1 79 ? -7.975 0.467 -2.110 1.00 97.12 79 VAL A C 1
ATOM 586 O O . VAL A 1 79 ? -7.331 -0.490 -1.685 1.00 97.12 79 VAL A O 1
ATOM 589 N N . THR A 1 80 ? -9.108 0.880 -1.542 1.00 95.81 80 THR A N 1
ATOM 590 C CA . THR A 1 80 ? -9.734 0.190 -0.407 1.00 95.81 80 THR A CA 1
ATOM 591 C C . THR A 1 80 ? -11.033 -0.501 -0.788 1.00 95.81 80 THR A C 1
ATOM 593 O O . THR A 1 80 ? -11.752 -0.074 -1.690 1.00 95.81 80 THR A O 1
ATOM 596 N N . PHE A 1 81 ? -11.332 -1.595 -0.093 1.00 94.50 81 PHE A N 1
ATOM 597 C CA . PHE A 1 81 ? -12.546 -2.381 -0.283 1.00 94.50 81 PHE A CA 1
ATOM 598 C C . PHE A 1 81 ? -12.973 -3.055 1.024 1.00 94.50 81 PHE A C 1
ATOM 600 O O . PHE A 1 81 ? -12.185 -3.220 1.958 1.00 94.50 81 PHE A O 1
ATOM 607 N N . ASP A 1 82 ? -14.241 -3.452 1.106 1.00 91.94 82 ASP A N 1
ATOM 608 C CA . ASP A 1 82 ? -14.729 -4.235 2.237 1.00 91.94 82 ASP A CA 1
ATOM 609 C C . ASP A 1 82 ? -14.092 -5.630 2.225 1.00 91.94 82 ASP A C 1
ATOM 611 O O . ASP A 1 82 ? -14.204 -6.370 1.247 1.00 91.94 82 ASP A O 1
ATOM 615 N N . VAL A 1 83 ? -13.460 -6.019 3.335 1.00 78.56 83 VAL A N 1
ATOM 616 C CA . VAL A 1 83 ? -13.015 -7.405 3.520 1.00 78.56 83 VAL A CA 1
ATOM 617 C C . VAL A 1 83 ? -14.258 -8.283 3.719 1.00 78.56 83 VAL A C 1
ATOM 619 O O . VAL A 1 83 ? -15.088 -7.944 4.576 1.00 78.56 83 VAL A O 1
ATOM 622 N N . PRO A 1 84 ? -14.416 -9.395 2.974 1.00 69.25 84 PRO A N 1
ATOM 623 C CA . PRO A 1 84 ? -15.440 -10.380 3.288 1.00 69.25 84 PRO A CA 1
ATOM 624 C C . PRO A 1 84 ? -15.187 -10.927 4.700 1.00 69.25 84 PRO A C 1
ATOM 626 O O . PRO A 1 84 ? -14.086 -11.387 4.999 1.00 69.25 84 PRO A O 1
ATOM 629 N N . ILE A 1 85 ? -16.198 -10.819 5.562 1.00 57.94 85 ILE A N 1
ATOM 630 C CA . ILE A 1 85 ? -16.213 -11.357 6.935 1.00 57.94 85 ILE A CA 1
ATOM 631 C C . ILE A 1 85 ? -16.496 -12.854 6.947 1.00 57.94 85 ILE A C 1
ATOM 633 O O . ILE A 1 85 ? -17.361 -13.289 6.153 1.00 57.94 85 ILE A O 1
#

Nearest PDB structures (foldseek):
  6sgb-assembly1_FT  TM=3.650E-01  e=4.062E+00  Trypanosoma brucei brucei
  6sgb-assembly1_FR  TM=3.764E-01  e=3.196E+00  Trypanosoma brucei brucei
  7lbm-assembly1_k  TM=3.929E-01  e=7.852E+00  Homo sapiens
  6sgb-assembly1_FS  TM=3.783E-01  e=4.862E+00  Trypanosoma brucei brucei

Mean predicted aligned error: 2.87 Å

Sequence (85 aa):
VTIITGRVWKKKGGKPEGVHVMLVAPDDDSAVRRALESLAAEGYAEAELDQIGDMDGIPDEEPHISAFQGALEGEVSIVTFDVPI

Radius of gyration: 12.24 Å; Cα contacts (8 Å, |Δi|>4): 160; chains: 1; bounding box: 30×22×34 Å

Solvent-accessible surface area (backbone atoms only — not comparable to full-atom values): 4819 Å² total; per-residue (Å²): 87,38,38,36,35,31,37,35,17,76,40,86,92,54,74,65,31,29,34,41,37,25,25,64,59,98,44,70,69,57,38,52,52,52,49,52,54,50,44,48,72,75,53,41,63,44,76,47,81,73,50,77,48,72,50,93,67,81,60,95,48,84,71,48,36,60,26,52,52,39,9,74,77,66,37,81,23,78,47,76,44,84,54,87,129